Protein AF-A0A969YGL5-F1 (afdb_monomer_lite)

Structure (mmCIF, N/CA/C/O backbone):
data_AF-A0A969YGL5-F1
#
_entry.id   AF-A0A969YGL5-F1
#
loop_
_atom_site.group_PDB
_atom_site.id
_atom_site.type_symbol
_atom_site.label_atom_id
_atom_site.label_alt_id
_atom_site.label_comp_id
_atom_site.label_asym_id
_atom_site.label_entity_id
_atom_site.label_seq_id
_atom_site.pdbx_PDB_ins_code
_atom_site.Cartn_x
_atom_site.Cartn_y
_atom_site.Cartn_z
_atom_site.occupancy
_atom_site.B_iso_or_equiv
_atom_site.auth_seq_id
_atom_site.auth_comp_id
_atom_site.auth_asym_id
_atom_site.auth_atom_id
_atom_site.pdbx_PDB_model_num
ATOM 1 N N . ASP A 1 1 ? 22.063 -1.324 -6.552 1.00 91.75 1 ASP A N 1
ATOM 2 C CA . ASP A 1 1 ? 22.500 -2.736 -6.563 1.00 91.75 1 ASP A CA 1
ATOM 3 C C . ASP A 1 1 ? 22.043 -3.517 -7.779 1.00 91.75 1 ASP A C 1
ATOM 5 O O . ASP A 1 1 ? 22.917 -4.077 -8.426 1.00 91.75 1 ASP A O 1
ATOM 9 N N . LEU A 1 2 ? 20.757 -3.480 -8.154 1.00 93.31 2 LEU A N 1
ATOM 10 C CA . LEU A 1 2 ? 20.270 -4.081 -9.410 1.00 93.31 2 LEU A CA 1
ATOM 11 C C . LEU A 1 2 ? 21.040 -3.572 -10.648 1.00 93.31 2 LEU A C 1
ATOM 13 O O . LEU A 1 2 ? 21.715 -4.347 -11.311 1.00 93.31 2 LEU A O 1
ATOM 17 N N . GLN A 1 3 ? 21.075 -2.254 -10.887 1.00 92.75 3 GLN A N 1
ATOM 18 C CA . GLN A 1 3 ? 21.830 -1.666 -12.017 1.00 92.75 3 GLN A CA 1
ATOM 19 C C . GLN A 1 3 ? 23.345 -1.913 -11.939 1.00 92.75 3 GLN A C 1
ATOM 21 O O . GLN A 1 3 ? 24.045 -1.957 -12.944 1.00 92.75 3 GLN A O 1
ATOM 26 N N . GLY A 1 4 ? 23.862 -2.073 -10.719 1.00 93.69 4 GLY A N 1
ATOM 27 C CA . GLY A 1 4 ? 25.273 -2.352 -10.462 1.00 93.69 4 GLY A CA 1
ATOM 28 C C . GLY A 1 4 ? 25.625 -3.838 -10.521 1.00 93.69 4 GLY A C 1
ATOM 29 O O . GLY A 1 4 ? 26.736 -4.180 -10.128 1.00 93.69 4 GLY A O 1
ATOM 30 N N . SER A 1 5 ? 24.690 -4.705 -10.941 1.00 90.69 5 SER A N 1
ATOM 31 C CA . SER A 1 5 ? 24.865 -6.165 -11.023 1.00 90.69 5 SER A CA 1
ATOM 32 C C . SER A 1 5 ? 25.299 -6.821 -9.703 1.00 90.69 5 SER A C 1
ATOM 34 O O . SER A 1 5 ? 26.033 -7.805 -9.696 1.00 90.69 5 SER A O 1
ATOM 36 N N . LYS A 1 6 ? 24.880 -6.259 -8.562 1.00 97.25 6 LYS A N 1
ATOM 37 C CA . LYS A 1 6 ? 25.133 -6.837 -7.227 1.00 97.25 6 LYS A CA 1
ATOM 38 C C . LYS A 1 6 ? 23.995 -7.736 -6.739 1.00 97.25 6 LYS A C 1
ATOM 40 O O . LYS A 1 6 ? 24.180 -8.468 -5.774 1.00 97.25 6 LYS A O 1
ATOM 45 N N . LEU A 1 7 ? 22.825 -7.620 -7.362 1.00 95.31 7 LEU A N 1
ATOM 46 C CA . LEU A 1 7 ? 21.624 -8.403 -7.089 1.00 95.31 7 LEU A CA 1
ATOM 47 C C . LEU A 1 7 ? 21.042 -8.861 -8.423 1.00 95.31 7 LEU A C 1
ATOM 49 O O . LEU A 1 7 ? 20.990 -8.061 -9.356 1.00 95.31 7 LEU A O 1
ATOM 53 N N . ASP A 1 8 ? 20.559 -10.100 -8.469 1.00 93.25 8 ASP A N 1
ATOM 54 C CA . ASP A 1 8 ? 19.874 -10.653 -9.643 1.00 93.25 8 ASP A CA 1
ATOM 55 C C . ASP A 1 8 ? 18.371 -10.323 -9.646 1.00 93.25 8 ASP A C 1
ATOM 57 O O . ASP A 1 8 ? 17.772 -10.150 -10.703 1.00 93.25 8 ASP A O 1
ATOM 61 N N . ALA A 1 9 ? 17.752 -10.220 -8.463 1.00 93.62 9 ALA A N 1
ATOM 62 C CA . ALA A 1 9 ? 16.332 -9.917 -8.299 1.00 93.62 9 ALA A CA 1
ATOM 63 C C . ALA A 1 9 ? 16.032 -9.285 -6.929 1.00 93.62 9 ALA A C 1
ATOM 65 O O . ALA A 1 9 ? 16.804 -9.420 -5.977 1.00 93.62 9 ALA A O 1
ATOM 66 N N . VAL A 1 10 ? 14.877 -8.623 -6.827 1.00 93.38 10 VAL A N 1
ATOM 67 C CA . VAL A 1 10 ? 14.282 -8.135 -5.575 1.00 93.38 10 VAL A CA 1
ATOM 68 C C . VAL A 1 10 ? 12.851 -8.660 -5.499 1.00 93.38 10 VAL A C 1
ATOM 70 O O . VAL A 1 10 ? 12.101 -8.525 -6.460 1.00 93.38 10 VAL A O 1
ATOM 73 N N . ILE A 1 11 ? 12.480 -9.246 -4.359 1.00 91.81 11 ILE A N 1
ATOM 74 C CA . ILE A 1 11 ? 11.113 -9.704 -4.077 1.00 91.81 11 ILE A CA 1
ATOM 75 C C . ILE A 1 11 ? 10.480 -8.693 -3.123 1.00 91.81 11 ILE A C 1
ATOM 77 O O . ILE A 1 11 ? 10.992 -8.483 -2.024 1.00 91.81 11 ILE A O 1
ATOM 81 N N . THR A 1 12 ? 9.414 -8.029 -3.561 1.00 90.75 12 THR A N 1
ATOM 82 C CA . THR A 1 12 ? 8.719 -6.988 -2.794 1.00 90.75 12 THR A CA 1
ATOM 83 C C . THR A 1 12 ? 7.319 -6.751 -3.361 1.00 90.75 12 THR A C 1
ATOM 85 O O . THR A 1 12 ? 7.024 -7.177 -4.479 1.00 90.75 12 THR A O 1
ATOM 88 N N . ASP A 1 13 ? 6.482 -6.050 -2.603 1.00 89.38 13 ASP A N 1
ATOM 89 C CA . ASP A 1 13 ? 5.123 -5.668 -2.965 1.00 89.38 13 ASP A CA 1
ATOM 90 C C . ASP A 1 13 ? 5.072 -4.945 -4.319 1.00 89.38 13 ASP A C 1
ATOM 92 O O . ASP A 1 13 ? 5.913 -4.096 -4.639 1.00 89.38 13 ASP A O 1
ATOM 96 N N . THR A 1 14 ? 4.029 -5.218 -5.104 1.00 86.94 14 THR A N 1
ATOM 97 C CA . THR A 1 14 ? 3.868 -4.657 -6.452 1.00 86.94 14 THR A CA 1
ATOM 98 C C . THR A 1 14 ? 3.933 -3.122 -6.500 1.00 86.94 14 THR A C 1
ATOM 100 O O . THR A 1 14 ? 4.642 -2.610 -7.371 1.00 86.94 14 THR A O 1
ATOM 103 N N . PRO A 1 15 ? 3.280 -2.352 -5.600 1.00 86.56 15 PRO A N 1
ATOM 104 C CA . PRO A 1 15 ? 3.386 -0.890 -5.622 1.00 86.56 15 PRO A CA 1
ATOM 105 C C . PRO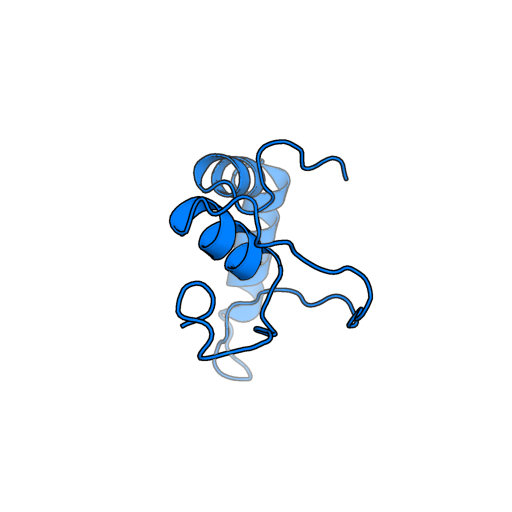 A 1 15 ? 4.816 -0.390 -5.373 1.00 86.56 15 PRO A C 1
ATOM 107 O O . PRO A 1 15 ? 5.279 0.545 -6.027 1.00 86.56 15 PRO A O 1
ATOM 110 N N . VAL A 1 16 ? 5.550 -1.049 -4.469 1.00 90.88 16 VAL A N 1
ATOM 111 C CA . VAL A 1 16 ? 6.949 -0.719 -4.163 1.00 90.88 16 VAL A CA 1
ATOM 112 C C . VAL A 1 16 ? 7.842 -1.039 -5.360 1.00 90.88 16 VAL A C 1
ATOM 114 O O . VAL A 1 16 ? 8.648 -0.202 -5.764 1.00 90.88 16 VAL A O 1
ATOM 117 N N . ALA A 1 17 ? 7.659 -2.204 -5.987 1.00 91.06 17 ALA A N 1
ATOM 118 C CA . ALA A 1 17 ? 8.395 -2.590 -7.188 1.00 91.06 17 ALA A CA 1
ATOM 119 C C . ALA A 1 17 ? 8.164 -1.602 -8.347 1.00 91.06 17 ALA A C 1
ATOM 121 O O . ALA A 1 17 ? 9.124 -1.162 -8.985 1.00 91.06 17 ALA A O 1
ATOM 122 N N . LYS A 1 18 ? 6.909 -1.185 -8.580 1.00 88.75 18 LYS A N 1
ATOM 123 C CA . LYS A 1 18 ? 6.554 -0.171 -9.591 1.00 88.75 18 LYS A CA 1
ATOM 124 C C . LYS A 1 18 ? 7.251 1.160 -9.314 1.00 88.75 18 LYS A C 1
ATOM 126 O O . LYS A 1 18 ? 7.831 1.755 -10.225 1.00 88.75 18 LYS A O 1
ATOM 131 N N . ARG A 1 19 ? 7.259 1.606 -8.053 1.00 89.81 19 ARG A N 1
ATOM 132 C CA . ARG A 1 19 ? 7.961 2.827 -7.641 1.00 89.81 19 ARG A CA 1
ATOM 133 C C . ARG A 1 19 ? 9.469 2.729 -7.875 1.00 89.81 19 ARG A C 1
ATOM 135 O O . ARG A 1 19 ? 10.036 3.665 -8.432 1.00 89.81 19 ARG A O 1
ATOM 142 N N . ILE A 1 20 ? 10.097 1.609 -7.512 1.00 91.56 20 ILE A N 1
ATOM 143 C CA . ILE A 1 20 ? 11.529 1.367 -7.745 1.00 91.56 20 ILE A CA 1
ATOM 144 C C . ILE A 1 20 ? 11.851 1.441 -9.240 1.00 91.56 20 ILE A C 1
ATOM 146 O O . ILE A 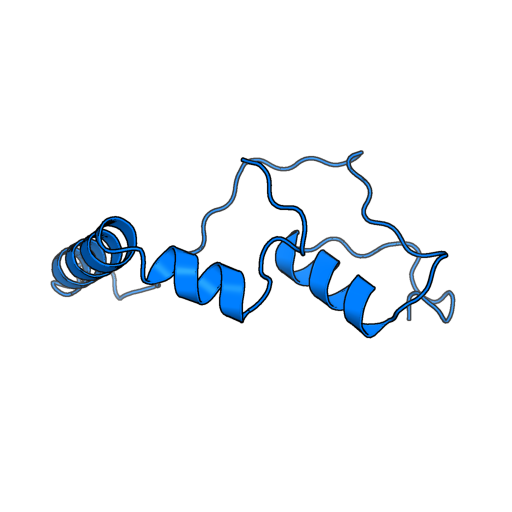1 20 ? 12.783 2.148 -9.614 1.00 91.56 20 ILE A O 1
ATOM 150 N N . LEU A 1 21 ? 11.082 0.775 -10.109 1.00 91.62 21 LEU A N 1
ATOM 151 C CA . LEU A 1 21 ? 11.314 0.845 -11.558 1.00 91.62 21 LEU A CA 1
ATOM 152 C C . LEU A 1 21 ? 11.178 2.273 -12.100 1.00 91.62 21 LEU A C 1
ATOM 154 O O . LEU A 1 21 ? 12.029 2.712 -12.873 1.00 91.62 21 LEU A O 1
ATOM 158 N N . LYS A 1 22 ? 10.155 3.014 -11.655 1.00 90.06 22 LYS A N 1
ATOM 159 C CA . LYS A 1 22 ? 9.947 4.420 -12.034 1.00 90.06 22 LYS A CA 1
ATOM 160 C C . LYS A 1 22 ? 11.115 5.313 -11.603 1.00 90.06 22 LYS A C 1
ATOM 162 O O . LYS A 1 22 ? 11.510 6.195 -12.356 1.00 90.06 22 LYS A O 1
ATOM 167 N N . GLU A 1 23 ? 11.662 5.100 -10.406 1.00 91.25 23 GLU A N 1
ATOM 168 C CA . GLU A 1 23 ? 12.796 5.878 -9.887 1.00 91.25 23 GLU A CA 1
ATOM 169 C C . GLU A 1 23 ? 14.132 5.504 -10.540 1.00 91.25 23 GLU A C 1
ATOM 171 O O . GLU A 1 23 ? 14.922 6.394 -10.851 1.00 91.25 23 GLU A O 1
ATOM 176 N N . LEU A 1 24 ? 14.392 4.211 -10.763 1.00 93.69 24 LEU A N 1
ATOM 177 C CA . LEU A 1 24 ? 15.615 3.747 -11.425 1.00 93.69 24 LEU A CA 1
ATOM 178 C C . LEU A 1 24 ? 15.637 4.111 -12.914 1.00 93.69 24 LEU A C 1
ATOM 180 O O . LEU A 1 24 ? 16.719 4.327 -13.459 1.00 93.69 24 LEU A O 1
ATOM 184 N N . ASN A 1 25 ? 14.458 4.190 -13.546 1.00 93.62 25 ASN A N 1
ATOM 185 C CA . ASN A 1 25 ? 14.270 4.556 -14.951 1.00 93.62 25 ASN A CA 1
ATOM 186 C C . ASN A 1 25 ? 15.218 3.785 -15.894 1.00 93.62 25 ASN A C 1
ATOM 188 O O . ASN A 1 25 ? 15.854 4.357 -16.782 1.00 93.62 25 ASN A O 1
ATOM 192 N N . ASP A 1 26 ? 15.348 2.479 -15.652 1.00 94.75 26 ASP A N 1
ATOM 193 C CA . ASP A 1 26 ? 16.232 1.585 -16.395 1.00 94.75 26 ASP A CA 1
ATOM 194 C C . ASP A 1 26 ? 15.402 0.659 -17.291 1.00 94.75 26 ASP A C 1
ATOM 196 O O . ASP A 1 26 ? 14.651 -0.167 -16.767 1.00 94.75 26 ASP A O 1
ATOM 200 N N . PRO A 1 27 ? 15.531 0.748 -18.627 1.00 92.88 27 PRO A N 1
ATOM 201 C CA . PRO A 1 27 ? 14.746 -0.074 -19.544 1.00 92.88 27 PRO A CA 1
ATOM 202 C C . PRO A 1 27 ? 15.101 -1.568 -19.486 1.00 92.88 27 PRO A C 1
ATOM 204 O O . PRO A 1 27 ? 14.385 -2.377 -20.069 1.00 92.88 27 PRO A O 1
ATOM 207 N N . ASN A 1 28 ? 16.192 -1.948 -18.811 1.00 93.69 28 ASN A N 1
ATOM 208 C CA . ASN A 1 28 ? 16.591 -3.347 -18.653 1.00 93.69 28 ASN A CA 1
ATOM 209 C C . ASN A 1 28 ? 15.974 -4.018 -17.415 1.00 93.69 28 ASN A C 1
ATOM 211 O O . ASN A 1 28 ? 16.172 -5.216 -17.217 1.00 93.69 28 ASN A O 1
ATOM 215 N N . LEU A 1 29 ? 15.267 -3.267 -16.564 1.00 94.44 29 LEU A N 1
ATOM 216 C CA . LEU A 1 29 ? 14.618 -3.796 -15.368 1.00 94.44 29 LEU A CA 1
ATOM 217 C C . LEU A 1 29 ? 13.112 -3.947 -15.601 1.00 94.44 29 LEU A C 1
ATOM 219 O O . LEU A 1 29 ? 12.453 -3.044 -16.110 1.00 94.44 29 LEU A O 1
ATOM 223 N N . VAL A 1 30 ? 12.564 -5.090 -15.191 1.00 93.12 30 VAL A N 1
ATOM 224 C CA .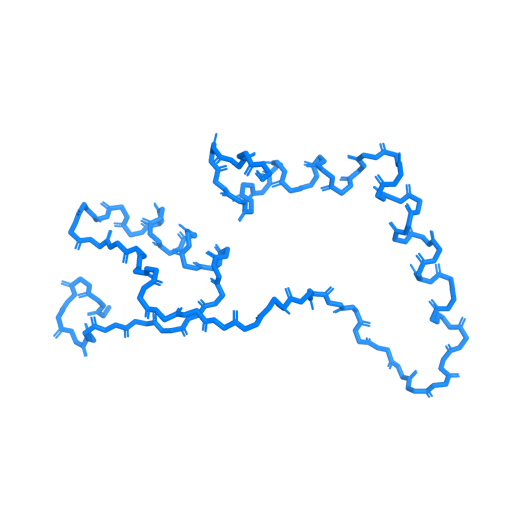 VAL A 1 30 ? 11.145 -5.438 -15.349 1.00 93.12 30 VAL A CA 1
ATOM 225 C C . VAL A 1 30 ? 10.612 -6.120 -14.090 1.00 93.12 30 VAL A C 1
ATOM 227 O O . VAL A 1 30 ? 11.372 -6.733 -13.340 1.00 93.12 30 VAL A O 1
ATOM 230 N N . ILE A 1 31 ? 9.300 -6.030 -13.867 1.00 91.69 31 ILE A N 1
ATOM 231 C CA . ILE A 1 31 ? 8.599 -6.880 -12.895 1.00 91.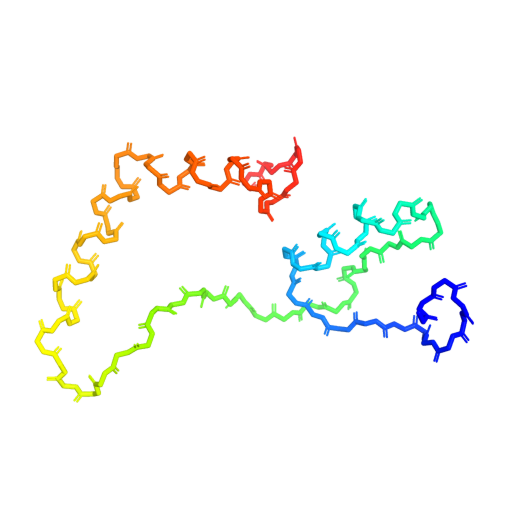69 31 ILE A CA 1
ATOM 232 C C . ILE A 1 31 ? 8.252 -8.187 -13.607 1.00 91.69 31 ILE A C 1
ATOM 234 O O . ILE A 1 31 ? 7.703 -8.159 -14.707 1.00 91.69 31 ILE A O 1
ATOM 238 N N . LEU A 1 32 ? 8.583 -9.316 -12.985 1.00 90.06 32 LEU A N 1
ATOM 239 C CA . LEU A 1 32 ? 8.220 -10.643 -13.477 1.00 90.06 32 LEU A CA 1
ATOM 240 C C . LEU A 1 32 ? 6.919 -11.105 -12.810 1.00 90.06 32 LEU A C 1
ATOM 242 O O . LEU A 1 32 ? 6.753 -10.943 -11.605 1.00 90.06 32 LEU A O 1
ATOM 246 N N . ASP A 1 33 ? 6.032 -11.718 -13.587 1.00 81.50 33 ASP A N 1
ATOM 247 C CA . ASP A 1 33 ? 4.776 -12.347 -13.150 1.00 81.50 33 ASP A CA 1
ATOM 248 C C . ASP A 1 33 ? 4.933 -13.851 -12.854 1.00 81.50 33 ASP A C 1
ATOM 250 O O . ASP A 1 33 ? 3.975 -14.547 -12.528 1.00 81.50 33 ASP A O 1
ATOM 254 N N . THR A 1 34 ? 6.161 -14.364 -12.943 1.00 81.12 34 THR A N 1
ATOM 255 C CA . THR A 1 34 ? 6.477 -15.793 -12.812 1.00 81.12 34 THR A CA 1
ATOM 256 C C . THR A 1 34 ? 6.349 -16.325 -11.387 1.00 81.12 34 THR A C 1
ATOM 258 O O . THR A 1 34 ? 6.289 -17.539 -11.191 1.00 81.12 34 THR A O 1
ATOM 261 N N . VAL A 1 35 ? 6.311 -15.435 -10.393 1.00 78.38 35 VAL A N 1
ATOM 262 C CA . VAL A 1 35 ? 6.104 -15.764 -8.982 1.00 78.38 35 VAL A CA 1
ATOM 263 C C . VAL A 1 35 ? 4.901 -14.975 -8.488 1.00 78.38 35 VAL A C 1
ATOM 265 O O . VAL A 1 35 ? 4.982 -13.768 -8.276 1.00 78.38 35 VAL A O 1
ATOM 268 N N . THR A 1 36 ? 3.786 -15.671 -8.297 1.00 74.94 36 THR A N 1
ATOM 269 C CA . THR A 1 36 ? 2.558 -15.098 -7.745 1.00 74.94 36 THR A CA 1
ATOM 270 C C . THR A 1 36 ? 2.384 -15.540 -6.301 1.00 74.94 36 THR A C 1
ATOM 272 O O . THR A 1 36 ? 2.474 -16.732 -5.998 1.00 74.94 36 THR A O 1
ATOM 275 N N . PHE A 1 37 ? 2.101 -14.583 -5.427 1.00 81.12 37 PHE A N 1
ATOM 276 C CA . PHE A 1 37 ? 1.653 -14.830 -4.062 1.00 81.12 37 PHE A CA 1
ATOM 277 C C . PHE A 1 37 ? 0.139 -14.619 -3.978 1.00 81.12 37 PHE A C 1
ATOM 279 O O . PHE A 1 37 ? -0.463 -14.041 -4.888 1.00 81.12 37 PHE A O 1
ATOM 286 N N . ASP A 1 38 ? -0.473 -15.099 -2.898 1.00 84.25 38 ASP A N 1
ATOM 287 C CA . ASP A 1 38 ? -1.868 -14.782 -2.599 1.00 84.25 38 ASP A CA 1
ATOM 288 C C . ASP A 1 38 ? -2.050 -13.266 -2.430 1.00 84.25 38 ASP A C 1
ATOM 290 O O . ASP A 1 38 ? -1.106 -12.543 -2.111 1.00 84.25 38 ASP A O 1
ATOM 294 N N . SER A 1 39 ? -3.272 -12.775 -2.645 1.00 81.38 39 SER A N 1
ATOM 295 C CA . SER A 1 39 ? -3.571 -11.352 -2.484 1.00 81.38 39 SER A CA 1
ATOM 296 C C . SER A 1 39 ? -3.309 -10.886 -1.052 1.00 81.38 39 SER A C 1
ATOM 298 O O . SER A 1 39 ? -3.840 -11.445 -0.090 1.00 81.38 39 SER A O 1
ATOM 300 N N . GLU A 1 40 ? -2.540 -9.809 -0.930 1.00 81.88 40 GLU A N 1
ATOM 301 C CA . GLU A 1 40 ? -2.251 -9.147 0.337 1.00 81.88 40 GLU A CA 1
ATOM 302 C C . GLU A 1 40 ? -2.969 -7.799 0.401 1.00 81.88 40 GLU A C 1
ATOM 304 O O . GLU A 1 40 ? -3.036 -7.055 -0.578 1.00 81.88 40 GLU A O 1
ATOM 309 N N . TYR A 1 41 ? -3.500 -7.476 1.579 1.00 87.19 41 TYR A N 1
ATOM 310 C CA . TYR A 1 41 ? -4.196 -6.219 1.830 1.00 87.19 41 TYR A CA 1
ATOM 311 C C . TYR A 1 41 ? -3.474 -5.433 2.916 1.00 87.19 41 TYR A C 1
ATOM 313 O O . TYR A 1 41 ? -3.121 -5.975 3.967 1.00 87.19 41 TYR A O 1
ATOM 321 N N . TYR A 1 42 ? -3.301 -4.133 2.691 1.00 90.56 42 TYR A N 1
ATOM 322 C CA . TYR A 1 42 ? -2.776 -3.242 3.716 1.00 90.56 42 TYR A CA 1
ATOM 323 C C . TYR A 1 42 ? -3.835 -2.954 4.781 1.00 90.56 42 TYR A C 1
ATOM 325 O O . TYR A 1 42 ? -5.015 -2.775 4.485 1.00 90.56 42 TYR A O 1
ATOM 333 N N . GLY A 1 43 ? -3.397 -2.878 6.036 1.00 94.12 43 GLY A N 1
ATOM 334 C CA . GLY A 1 43 ? -4.270 -2.617 7.173 1.00 94.12 43 GLY A CA 1
ATOM 335 C C . GLY A 1 43 ? -3.605 -1.747 8.230 1.00 94.12 43 GLY A C 1
ATOM 336 O O . GLY A 1 43 ? -2.381 -1.635 8.302 1.00 94.12 43 GLY A O 1
ATOM 337 N N . ILE A 1 44 ? -4.430 -1.142 9.082 1.00 96.50 44 ILE A N 1
ATOM 338 C CA . ILE A 1 44 ? -3.971 -0.350 10.224 1.00 96.50 44 ILE A CA 1
ATOM 339 C C . ILE A 1 44 ? -3.924 -1.254 11.455 1.00 96.50 44 ILE A C 1
ATOM 341 O O . ILE A 1 44 ? -4.951 -1.741 11.931 1.00 96.50 44 ILE A O 1
ATOM 345 N N . ALA A 1 45 ? -2.726 -1.471 11.993 1.00 96.81 45 ALA A N 1
ATOM 346 C CA . ALA A 1 45 ? -2.551 -2.234 13.220 1.00 96.81 45 ALA A CA 1
ATOM 347 C C . ALA A 1 45 ? -2.989 -1.414 14.444 1.00 96.81 45 ALA A C 1
ATOM 349 O O . ALA A 1 45 ? -2.570 -0.272 14.633 1.00 96.81 45 ALA A O 1
ATOM 350 N N . ILE A 1 46 ? -3.800 -2.025 15.307 1.00 96.69 46 ILE A N 1
ATOM 351 C CA . ILE A 1 46 ? -4.300 -1.432 16.554 1.00 96.69 46 ILE A CA 1
ATOM 352 C C . ILE A 1 46 ? -4.206 -2.444 17.704 1.00 96.69 46 ILE A C 1
ATOM 354 O O . ILE A 1 46 ? -4.162 -3.653 17.449 1.00 96.69 46 ILE A O 1
ATOM 358 N N . PRO A 1 47 ? -4.193 -1.998 18.977 1.00 98.00 47 PRO A N 1
ATOM 359 C CA . PRO A 1 47 ? -4.198 -2.910 20.114 1.00 98.00 47 PRO A CA 1
ATOM 360 C C . PRO A 1 47 ? -5.375 -3.888 20.055 1.00 98.00 47 PRO A C 1
ATOM 362 O O . PRO A 1 47 ? -6.513 -3.506 19.769 1.00 98.00 47 PRO A O 1
ATOM 365 N N . LYS A 1 48 ? -5.110 -5.161 20.359 1.00 96.94 48 LYS A N 1
ATOM 366 C CA . LYS A 1 48 ? -6.146 -6.197 20.395 1.00 96.94 48 LYS A CA 1
ATOM 367 C C . LYS A 1 48 ? -7.232 -5.817 21.407 1.00 96.94 48 LYS A C 1
ATOM 369 O O . LYS A 1 48 ? -6.921 -5.501 22.550 1.00 96.94 48 LYS A O 1
ATOM 374 N N . GLY A 1 49 ? -8.495 -5.875 20.983 1.00 97.00 49 GLY A N 1
ATOM 375 C CA . GLY A 1 49 ? -9.641 -5.482 21.811 1.00 97.00 49 GLY A CA 1
ATOM 376 C C . GLY A 1 49 ? -9.872 -3.970 21.900 1.00 97.00 49 GLY A C 1
ATOM 377 O O . GLY A 1 49 ? -10.640 -3.533 22.746 1.00 97.00 49 GLY A O 1
ATOM 378 N N . SER A 1 50 ? -9.213 -3.160 21.065 1.00 98.00 50 SER A N 1
ATOM 379 C CA . SER A 1 50 ? -9.470 -1.721 21.032 1.00 98.00 50 SER A CA 1
ATOM 380 C C . SER A 1 50 ? -10.861 -1.404 20.475 1.00 98.00 50 SER A C 1
ATOM 382 O O . SER A 1 50 ? -11.193 -1.791 19.354 1.00 98.00 50 SER A O 1
ATOM 384 N N . GLU A 1 51 ? -11.611 -0.579 21.206 1.00 95.88 51 GLU A N 1
ATOM 385 C CA . GLU A 1 51 ? -12.865 0.046 20.752 1.00 95.88 51 GLU A CA 1
ATOM 386 C C . GLU A 1 51 ? -12.681 0.924 19.499 1.00 95.88 51 GLU A C 1
ATOM 388 O O . GLU A 1 51 ? -13.647 1.286 18.828 1.00 95.88 51 GLU A O 1
ATOM 393 N N . LEU A 1 52 ? -11.435 1.284 19.161 1.00 97.44 52 LEU A N 1
ATOM 394 C CA . LEU A 1 52 ? -11.128 2.043 17.951 1.00 97.44 52 LEU A CA 1
ATOM 395 C C . LEU A 1 52 ? -11.335 1.226 16.680 1.00 97.44 52 LEU A C 1
ATOM 397 O O . LEU A 1 52 ? -11.509 1.836 15.631 1.00 97.44 52 LEU A O 1
ATOM 401 N N . LYS A 1 53 ? -11.347 -0.115 16.757 1.00 97.50 53 LYS A N 1
ATOM 402 C CA . LYS A 1 53 ? -11.492 -0.963 15.570 1.00 97.50 53 LYS A CA 1
ATOM 403 C C . LYS A 1 53 ? -12.721 -0.579 14.755 1.00 97.50 53 LYS A C 1
ATOM 405 O O . LYS A 1 53 ? -12.585 -0.216 13.596 1.00 97.50 53 LYS A O 1
ATOM 410 N N . ALA A 1 54 ? -13.893 -0.604 15.388 1.00 97.38 54 ALA A N 1
ATOM 411 C CA . ALA A 1 54 ? -15.154 -0.341 14.702 1.00 97.38 54 ALA A CA 1
ATOM 412 C C . ALA A 1 54 ? -15.189 1.069 14.092 1.00 97.38 54 ALA A C 1
ATOM 414 O O . ALA A 1 54 ? -15.616 1.238 12.958 1.00 97.38 54 ALA A O 1
ATOM 415 N N . LYS A 1 55 ? -14.670 2.067 14.817 1.00 98.00 55 LYS A N 1
ATOM 416 C CA . LYS A 1 55 ? -14.635 3.461 14.351 1.00 98.00 55 LYS A CA 1
ATOM 417 C C . LYS A 1 55 ? -13.687 3.666 13.170 1.00 98.00 55 LYS A C 1
ATOM 419 O O . LYS A 1 55 ? -13.987 4.453 12.282 1.00 98.00 55 LYS A O 1
ATOM 424 N N . ILE A 1 56 ? -12.532 2.999 13.183 1.00 97.94 56 ILE A N 1
ATOM 425 C CA . ILE A 1 56 ? -11.554 3.069 12.091 1.00 97.94 56 ILE A CA 1
ATOM 426 C C . ILE A 1 56 ? -12.098 2.348 10.860 1.00 97.94 56 ILE A C 1
ATOM 428 O O . ILE A 1 56 ? -12.018 2.906 9.772 1.00 97.94 56 ILE A O 1
ATOM 432 N N . ASP A 1 57 ? -12.680 1.158 11.030 1.00 97.62 57 ASP A N 1
ATOM 433 C CA . ASP A 1 57 ? -13.279 0.404 9.926 1.00 97.62 57 ASP A CA 1
ATOM 434 C C . ASP A 1 57 ? -14.403 1.216 9.251 1.00 97.62 57 ASP A C 1
ATOM 436 O O . ASP A 1 57 ? -14.415 1.346 8.031 1.00 97.62 57 ASP A O 1
ATOM 440 N N . GLU A 1 58 ? -15.302 1.823 10.037 1.00 98.31 58 GLU A N 1
ATOM 441 C CA . GLU A 1 58 ? -16.385 2.679 9.527 1.00 98.31 58 GLU A CA 1
ATOM 442 C C . GLU A 1 58 ? -15.844 3.908 8.782 1.00 98.31 58 GLU A C 1
ATOM 444 O O . GLU A 1 58 ? -16.312 4.231 7.692 1.00 98.31 58 GLU A O 1
ATOM 449 N N . ALA A 1 59 ? -14.821 4.569 9.332 1.00 98.25 59 ALA A N 1
ATOM 450 C CA . ALA A 1 59 ? -14.198 5.717 8.682 1.00 98.25 59 ALA A CA 1
ATOM 451 C C . ALA A 1 59 ? -13.503 5.335 7.366 1.00 98.25 59 ALA A C 1
ATOM 453 O O . ALA A 1 59 ? -13.625 6.063 6.386 1.00 98.25 59 ALA A O 1
ATOM 454 N N . ILE A 1 60 ? -1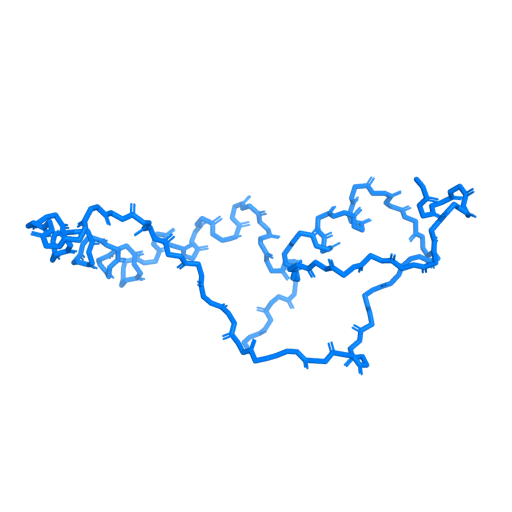2.793 4.202 7.320 1.00 97.88 60 ILE A N 1
ATOM 455 C CA . ILE A 1 60 ? -12.168 3.709 6.085 1.00 97.88 60 ILE A CA 1
ATOM 456 C C . ILE A 1 60 ? -13.241 3.389 5.046 1.00 97.88 60 ILE A C 1
ATOM 458 O O . ILE A 1 60 ? -13.091 3.800 3.900 1.00 97.88 60 ILE A O 1
ATOM 462 N N . GLN A 1 61 ? -14.331 2.721 5.435 1.00 98.19 61 GLN A N 1
ATOM 463 C CA . GLN A 1 61 ? -15.418 2.412 4.507 1.00 98.19 61 GLN A CA 1
ATOM 464 C C . GLN A 1 61 ? -16.049 3.685 3.934 1.00 98.19 61 GLN A C 1
ATOM 466 O O . GLN A 1 61 ? -16.230 3.770 2.727 1.00 98.19 61 GLN A O 1
ATOM 471 N N . ALA A 1 62 ? -16.293 4.708 4.759 1.00 98.62 62 ALA A N 1
ATOM 472 C CA . ALA A 1 62 ? -16.816 5.986 4.278 1.00 98.62 62 ALA A CA 1
ATOM 473 C C . ALA A 1 62 ? -15.884 6.661 3.250 1.00 98.62 62 ALA A C 1
ATOM 475 O O . ALA A 1 62 ? -16.365 7.209 2.264 1.00 98.62 62 ALA A O 1
ATOM 476 N N . LEU A 1 63 ? -14.562 6.581 3.452 1.00 98.31 63 LEU A N 1
ATOM 477 C CA . LEU A 1 63 ? -13.560 7.113 2.515 1.00 98.31 63 LEU A CA 1
ATOM 478 C C . LEU A 1 63 ? -13.446 6.297 1.217 1.00 98.31 63 LEU A C 1
ATOM 480 O O . LEU A 1 63 ? -12.976 6.814 0.201 1.00 98.31 63 LEU A O 1
ATOM 484 N N . ILE A 1 64 ? -13.791 5.009 1.260 1.00 96.56 64 ILE A N 1
ATOM 485 C CA . ILE A 1 64 ? -13.916 4.173 0.061 1.00 96.56 64 ILE A CA 1
ATOM 486 C C . ILE A 1 64 ? -15.183 4.586 -0.691 1.00 96.56 64 ILE A C 1
ATOM 488 O O . ILE A 1 64 ? -15.113 4.913 -1.871 1.00 96.56 64 ILE A O 1
ATOM 492 N N . ASP A 1 65 ? -16.319 4.641 0.006 1.00 98.06 65 ASP A N 1
ATOM 493 C CA . ASP A 1 65 ? -17.631 4.919 -0.583 1.00 98.06 65 ASP A CA 1
ATOM 494 C C . ASP A 1 65 ? -17.713 6.314 -1.225 1.00 98.06 65 ASP A C 1
ATOM 496 O O . ASP A 1 65 ? -18.415 6.498 -2.221 1.00 98.06 65 ASP A O 1
ATOM 500 N N . ASP A 1 66 ? -17.005 7.304 -0.670 1.00 98.38 66 ASP A N 1
ATOM 501 C CA . ASP A 1 66 ? -16.975 8.674 -1.195 1.00 98.38 66 ASP A CA 1
ATOM 502 C C . ASP A 1 66 ? -15.879 8.933 -2.251 1.00 98.38 66 ASP A C 1
ATOM 504 O O . ASP A 1 66 ? -15.786 10.045 -2.778 1.00 98.38 66 ASP A O 1
ATOM 508 N N . GLY A 1 67 ? -15.071 7.920 -2.589 1.00 97.06 67 GLY A N 1
ATOM 509 C CA . GLY A 1 67 ? -14.006 8.007 -3.594 1.00 97.06 67 GLY A CA 1
ATOM 510 C C . GLY A 1 67 ? -12.732 8.725 -3.126 1.00 97.06 67 GLY A C 1
ATOM 511 O O . GLY A 1 67 ? -11.828 8.998 -3.930 1.00 97.06 67 GLY A O 1
ATOM 512 N N . THR A 1 68 ? -12.603 9.043 -1.834 1.00 97.62 68 THR A N 1
ATOM 513 C CA . THR A 1 68 ? -11.373 9.632 -1.289 1.00 97.62 68 THR A CA 1
ATOM 514 C C . THR A 1 68 ? -10.187 8.679 -1.425 1.00 97.62 68 THR A C 1
ATOM 516 O O . THR A 1 68 ? -9.088 9.122 -1.775 1.00 97.62 68 THR A O 1
ATOM 519 N N . ILE A 1 69 ? -10.382 7.377 -1.183 1.00 95.44 69 ILE A N 1
ATOM 520 C CA . ILE A 1 69 ? -9.319 6.375 -1.362 1.00 95.44 69 ILE A CA 1
ATOM 521 C C . ILE A 1 69 ? -8.852 6.326 -2.820 1.00 95.44 69 ILE A C 1
ATOM 523 O O . ILE A 1 69 ? -7.645 6.395 -3.055 1.00 95.44 69 ILE A O 1
ATOM 527 N N . ASP A 1 70 ? -9.768 6.330 -3.788 1.00 93.69 70 ASP A N 1
ATOM 528 C CA . ASP A 1 70 ? -9.419 6.349 -5.215 1.00 93.69 70 ASP A CA 1
ATOM 529 C C . ASP A 1 70 ? -8.618 7.604 -5.578 1.00 93.69 70 ASP A C 1
ATOM 531 O O . ASP A 1 70 ? -7.580 7.540 -6.239 1.00 93.69 70 ASP A O 1
ATOM 535 N N . THR A 1 71 ? -9.037 8.761 -5.060 1.00 95.69 71 THR A N 1
ATOM 536 C CA . THR A 1 71 ? -8.313 10.027 -5.242 1.00 95.69 71 THR A CA 1
ATOM 537 C C . THR A 1 71 ? -6.886 9.948 -4.691 1.00 95.69 71 THR A C 1
ATOM 539 O O . THR A 1 71 ? -5.949 10.468 -5.305 1.00 95.69 71 THR A O 1
ATOM 542 N N . LEU A 1 72 ? -6.687 9.303 -3.538 1.00 94.12 72 LEU A N 1
ATOM 543 C CA . LEU A 1 72 ? -5.362 9.111 -2.944 1.00 94.12 72 LEU A CA 1
ATOM 544 C C . LEU A 1 72 ? -4.509 8.132 -3.754 1.00 94.12 72 LEU A C 1
ATOM 546 O O . LEU A 1 72 ? -3.333 8.416 -3.990 1.00 94.12 72 LEU A O 1
ATOM 550 N N . VAL A 1 73 ? -5.093 7.022 -4.203 1.00 91.12 73 VAL A N 1
ATOM 551 C CA . VAL A 1 73 ? -4.436 6.028 -5.060 1.00 91.12 73 VAL A CA 1
ATOM 552 C C . VAL A 1 73 ? -3.915 6.681 -6.339 1.00 91.12 73 VAL A C 1
ATOM 554 O O . VAL A 1 73 ? -2.745 6.500 -6.678 1.00 91.12 73 VAL A O 1
ATOM 557 N N . LEU A 1 74 ? -4.746 7.491 -7.001 1.00 90.81 74 LEU A N 1
ATOM 558 C CA . LEU A 1 74 ? -4.378 8.219 -8.217 1.00 90.81 74 LEU A CA 1
ATOM 559 C C . LEU A 1 74 ? -3.304 9.271 -7.946 1.00 90.81 74 LEU A C 1
ATOM 561 O O . LEU A 1 74 ? -2.307 9.346 -8.660 1.00 90.81 74 LEU A O 1
ATOM 565 N N . LYS A 1 75 ? -3.471 10.070 -6.884 1.00 91.56 75 LYS A N 1
ATOM 566 C CA . LYS A 1 75 ? -2.512 11.120 -6.511 1.00 91.56 75 LYS A CA 1
ATOM 567 C C . LYS A 1 75 ? -1.099 10.573 -6.306 1.00 91.56 75 LYS A C 1
ATOM 569 O O . LYS A 1 75 ? -0.130 11.266 -6.615 1.00 91.56 75 LYS A O 1
ATOM 574 N N . TRP A 1 76 ? -0.990 9.373 -5.744 1.00 88.69 76 TRP A N 1
ATOM 575 C CA . TRP A 1 76 ? 0.287 8.742 -5.424 1.00 88.69 76 TRP A CA 1
ATOM 576 C C . TRP A 1 76 ? 0.720 7.674 -6.429 1.00 88.69 76 TRP A C 1
ATOM 578 O O . TRP A 1 76 ? 1.772 7.073 -6.225 1.00 88.69 76 TRP A O 1
ATOM 588 N N . ASP A 1 77 ? -0.037 7.481 -7.513 1.00 85.94 77 ASP A N 1
ATOM 589 C CA . ASP A 1 77 ? 0.281 6.546 -8.597 1.00 85.94 77 ASP A CA 1
ATOM 590 C C . ASP A 1 77 ? 0.583 5.123 -8.080 1.00 85.94 77 ASP A C 1
ATOM 592 O O . ASP A 1 77 ? 1.532 4.466 -8.506 1.00 85.94 77 ASP A O 1
ATOM 596 N N . ILE A 1 78 ? -0.208 4.652 -7.105 1.00 84.75 78 ILE A N 1
ATOM 597 C CA . ILE A 1 78 ? 0.038 3.377 -6.401 1.00 84.75 78 ILE A CA 1
ATOM 598 C C . ILE A 1 78 ? -0.006 2.182 -7.365 1.00 84.75 78 ILE A C 1
ATOM 600 O O . ILE A 1 78 ? 0.749 1.219 -7.206 1.00 84.75 78 ILE A O 1
ATOM 604 N N . TYR A 1 79 ? -0.858 2.251 -8.390 1.00 73.94 79 TYR A N 1
ATOM 605 C CA . TYR A 1 79 ? -1.036 1.182 -9.369 1.00 73.94 79 TYR A CA 1
ATOM 606 C 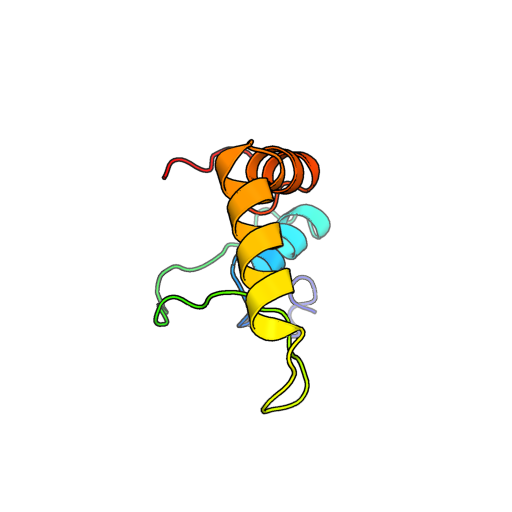C . TYR A 1 79 ? -0.362 1.452 -10.730 1.00 73.94 79 TYR A C 1
ATOM 608 O O . TYR A 1 79 ? -0.303 0.531 -11.547 1.00 73.94 79 TYR A O 1
ATOM 616 N N . GLY A 1 80 ? 0.242 2.623 -10.966 1.00 64.62 80 GLY A N 1
ATOM 617 C CA . GLY A 1 80 ? 0.782 3.015 -12.276 1.00 64.62 80 GLY A CA 1
ATOM 618 C C . GLY A 1 80 ? -0.285 3.601 -13.215 1.00 64.62 80 GLY A C 1
ATOM 619 O O . GLY A 1 80 ? -1.474 3.345 -13.037 1.00 64.62 80 GLY A O 1
ATOM 620 N N . GLU A 1 81 ? 0.139 4.325 -14.261 1.00 53.88 81 GLU A N 1
ATOM 621 C CA . GLU A 1 81 ? -0.735 5.069 -15.199 1.00 53.88 81 GLU A CA 1
ATOM 622 C C . GLU A 1 81 ? -1.768 4.221 -15.983 1.00 53.88 81 GLU A C 1
ATOM 624 O O . GLU A 1 81 ? -2.580 4.789 -16.702 1.00 53.88 81 GLU A O 1
ATOM 629 N N . ASN A 1 82 ? -1.795 2.892 -15.826 1.00 46.25 82 ASN A N 1
ATOM 630 C CA . ASN A 1 82 ? -2.740 1.985 -16.495 1.00 46.25 82 ASN A CA 1
ATOM 631 C C . ASN A 1 82 ? -3.263 0.895 -15.544 1.00 46.25 82 ASN A C 1
ATOM 633 O O . ASN A 1 82 ? -3.106 -0.299 -15.801 1.00 46.25 82 ASN A O 1
ATOM 637 N N . ALA A 1 83 ? -3.836 1.294 -14.414 1.00 42.06 83 ALA A N 1
ATOM 638 C CA . ALA A 1 83 ? -4.596 0.382 -13.570 1.00 42.06 83 ALA A CA 1
ATOM 639 C C . ALA A 1 83 ? -6.007 0.211 -14.152 1.00 42.06 83 ALA A C 1
ATOM 641 O O . ALA A 1 83 ? -6.928 0.930 -13.776 1.00 42.06 83 ALA A O 1
ATOM 642 N N . GLU A 1 84 ? -6.155 -0.688 -15.123 1.00 34.41 84 GLU A N 1
ATOM 643 C CA . GLU A 1 84 ? -7.447 -1.349 -15.310 1.00 34.41 84 GLU A CA 1
ATOM 644 C C . GLU A 1 84 ? -7.611 -2.370 -14.175 1.00 34.41 84 GLU A C 1
ATOM 646 O O . GLU A 1 84 ? -6.623 -2.985 -13.755 1.00 34.41 84 GLU A O 1
ATOM 651 N N . GLU A 1 85 ? -8.833 -2.464 -13.644 1.00 36.41 85 GLU A N 1
ATOM 652 C CA . GLU A 1 85 ? -9.254 -3.491 -12.678 1.00 36.41 85 GLU A CA 1
ATOM 653 C C . GLU A 1 85 ? -8.927 -4.916 -13.148 1.00 36.41 85 GLU A C 1
ATOM 655 O O . GLU A 1 85 ? -9.118 -5.215 -14.352 1.00 36.41 85 GLU A O 1
#

pLDDT: mean 88.97, std 13.26, range [34.41, 98.62]

Sequence (85 aa):
DLQGSKLDAVITDTPVAKRILKELNDPNLVILDTVTFDSEYYGIAIPKGSELKAKIDEAIQALIDDGTIDTLVLKWDIYGENAEE

Radius of gyration: 17.13 Å; chains: 1; bounding box: 43×27×41 Å

Foldseek 3Di:
DCVVPPDPDDDDDPLVLVVVCVVVVDPVDDDDPPDDDPDDDDDDDDPPPDPCVVVVVVVVVVCVVVCVVVVVCVVSCSPHPDDDD

Secondary structure (DSSP, 8-state):
-TTTTS-S-----HHHHHHHHHHH--TT----SSS-PPP--------TT-THHHHHHHHHHHHHHTTHHHHHHHHTTSS-TT---